Protein AF-A0A2R5G5A7-F1 (afdb_monomer_lite)

Radius of gyration: 15.88 Å; chains: 1; bounding box: 30×38×46 Å

Foldseek 3Di:
DPPVCPVDDLLVLLLVVQVVVAQDKDFLLVSLCVVPNDDDPVVSVVVSVVSVVSVVVVVVVLQWDADPPDPRITHRDPPSHDPVVPPDDPDDDDDDDPDDDD

Organism: NCBI:txid2005467

Sequence (102 aa):
MLPIFQSLSRPEAIEQVLAEHIGTIVHIDFIVKTLYGELEPDVLKVVKGRVQSSLTKGRESNKWFSVSGKPGHYTLSLTLLPKNQTKNSSTRAKGKNHKQVS

Secondary structure (DSSP, 8-state):
--HHHHTS-HHHHHHHHHHHTTTS-EEHHHHHHHHH-S--HHHHHHHHHHHHHHHHHHHHTTSSEE-TTSTTEEES-SSSS-TTSSSS--------------

Structure (mmCIF, N/CA/C/O backbone):
data_AF-A0A2R5G5A7-F1
#
_entry.id   AF-A0A2R5G5A7-F1
#
loop_
_atom_site.group_PDB
_atom_site.id
_atom_site.type_symbol
_atom_site.label_atom_id
_atom_site.label_alt_id
_atom_site.label_comp_id
_atom_site.label_asym_id
_atom_site.label_entity_id
_atom_site.label_seq_id
_atom_site.pdbx_PDB_ins_code
_atom_site.Cartn_x
_atom_site.Cartn_y
_atom_site.Cartn_z
_atom_site.occupancy
_atom_site.B_iso_or_equiv
_atom_site.auth_seq_id
_atom_site.auth_comp_id
_atom_site.auth_asym_id
_atom_site.auth_atom_id
_atom_site.pdbx_PDB_model_num
ATOM 1 N N . MET A 1 1 ? -1.066 -0.882 -14.583 1.00 84.38 1 MET A N 1
ATOM 2 C CA . MET A 1 1 ? -2.240 -1.185 -13.743 1.00 84.38 1 MET A CA 1
ATOM 3 C C . MET A 1 1 ? -3.215 -1.956 -14.605 1.00 84.38 1 MET A C 1
ATOM 5 O O . MET A 1 1 ? -3.245 -1.694 -15.807 1.00 84.38 1 MET A O 1
ATOM 9 N N . LEU A 1 2 ? -3.936 -2.911 -14.017 1.00 86.75 2 LEU A N 1
ATOM 10 C CA . LEU A 1 2 ? -4.982 -3.673 -14.695 1.00 86.75 2 LEU A CA 1
ATOM 11 C C . LEU A 1 2 ? -6.051 -2.725 -15.264 1.00 86.75 2 LEU A C 1
ATOM 13 O O . LEU A 1 2 ? -6.230 -1.636 -14.710 1.00 86.75 2 LEU A O 1
ATOM 17 N N . PRO A 1 3 ? -6.775 -3.126 -16.325 1.00 85.88 3 PRO A N 1
ATOM 18 C CA . PRO A 1 3 ? -7.760 -2.271 -16.992 1.00 85.88 3 PRO A CA 1
ATOM 19 C C . PRO A 1 3 ? -8.793 -1.677 -16.028 1.00 85.88 3 PRO A C 1
ATOM 21 O O . PRO A 1 3 ? -9.105 -0.496 -16.112 1.00 85.88 3 PRO A O 1
ATOM 24 N N . ILE A 1 4 ? -9.228 -2.462 -15.036 1.00 85.50 4 ILE A N 1
ATOM 25 C CA . ILE A 1 4 ? -10.190 -2.047 -14.003 1.00 85.50 4 ILE A CA 1
ATOM 26 C C . ILE A 1 4 ? -9.709 -0.866 -13.142 1.00 85.50 4 ILE A C 1
ATOM 28 O O . ILE A 1 4 ? -10.523 -0.127 -12.604 1.00 85.50 4 ILE A O 1
ATOM 32 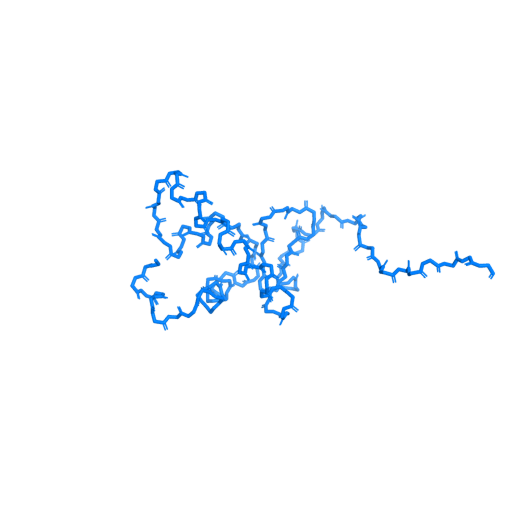N N . PHE A 1 5 ? -8.393 -0.661 -13.039 1.00 86.94 5 PHE A N 1
ATOM 33 C CA . PHE A 1 5 ? -7.779 0.423 -12.271 1.00 86.94 5 PHE A CA 1
ATOM 34 C C . PHE A 1 5 ? -7.181 1.513 -13.165 1.00 86.94 5 PHE A C 1
ATOM 36 O O . PHE A 1 5 ? -6.651 2.492 -12.647 1.00 86.94 5 PHE A O 1
ATOM 43 N N . GLN A 1 6 ? -7.214 1.367 -14.496 1.00 82.62 6 GLN A N 1
ATOM 44 C CA . GLN A 1 6 ? -6.658 2.378 -15.405 1.00 82.62 6 GLN A CA 1
ATOM 45 C C . GLN A 1 6 ? -7.448 3.688 -15.380 1.00 82.62 6 GLN A C 1
ATOM 47 O O . GLN A 1 6 ? -6.857 4.747 -15.571 1.00 82.62 6 GLN A O 1
ATOM 52 N N . SER A 1 7 ? -8.752 3.624 -15.105 1.00 88.38 7 SER A N 1
ATOM 53 C CA . SER A 1 7 ? -9.605 4.806 -14.941 1.00 88.38 7 SER A CA 1
ATOM 54 C C . SER A 1 7 ? -9.410 5.521 -13.600 1.00 88.38 7 SER A C 1
ATOM 56 O O . SER A 1 7 ? -9.920 6.623 -13.431 1.00 88.38 7 SER A O 1
ATOM 58 N N . LEU A 1 8 ? -8.689 4.913 -12.652 1.00 88.56 8 LEU A N 1
ATOM 59 C CA . LEU A 1 8 ? -8.507 5.427 -11.298 1.00 88.56 8 LEU A CA 1
ATOM 60 C C . LEU A 1 8 ? -7.092 5.954 -11.083 1.00 88.56 8 LEU A C 1
ATOM 62 O O . LEU A 1 8 ? -6.102 5.450 -11.626 1.00 88.56 8 LEU A O 1
ATOM 66 N N . SER A 1 9 ? -6.969 6.938 -10.198 1.00 88.00 9 SER A N 1
ATOM 67 C CA . SER A 1 9 ? -5.657 7.352 -9.715 1.00 88.00 9 SER A CA 1
ATOM 68 C C . SER A 1 9 ? -5.041 6.235 -8.866 1.00 88.00 9 SER A C 1
ATOM 70 O O . SER A 1 9 ? -5.736 5.550 -8.125 1.00 88.00 9 SER A O 1
ATOM 72 N N . ARG A 1 10 ? -3.709 6.088 -8.874 1.00 87.62 10 ARG A N 1
ATOM 73 C CA . ARG A 1 10 ? -2.990 5.148 -7.980 1.00 87.62 10 ARG A CA 1
ATOM 74 C C . ARG A 1 10 ? -3.506 5.127 -6.529 1.00 87.62 10 ARG A C 1
ATOM 76 O O . ARG A 1 10 ? -3.754 4.032 -6.038 1.00 87.62 10 ARG A O 1
ATOM 83 N N . PRO A 1 11 ? -3.645 6.271 -5.825 1.00 87.75 11 PRO A N 1
ATOM 84 C CA . PRO A 1 11 ? -4.178 6.265 -4.465 1.00 87.75 11 PRO A CA 1
ATOM 85 C C . PRO A 1 11 ? -5.631 5.781 -4.381 1.00 87.75 11 PRO A C 1
ATOM 87 O O . PRO A 1 11 ? -5.946 5.093 -3.421 1.00 87.75 11 PRO A O 1
ATOM 90 N N . GLU A 1 12 ? -6.481 6.074 -5.367 1.00 90.00 12 GLU A N 1
ATOM 91 C CA . GLU A 1 12 ? -7.872 5.588 -5.405 1.00 90.00 12 GLU A CA 1
ATOM 92 C C . GLU A 1 12 ? -7.929 4.081 -5.651 1.00 90.00 12 GLU A C 1
ATOM 94 O O . GLU A 1 12 ? -8.662 3.364 -4.982 1.00 90.00 12 GLU A O 1
ATOM 99 N N . ALA A 1 13 ? -7.093 3.571 -6.555 1.00 92.00 13 ALA A N 1
ATOM 100 C CA . ALA A 1 13 ? -6.999 2.140 -6.799 1.00 92.00 13 ALA A CA 1
ATOM 101 C C . ALA A 1 13 ? -6.497 1.391 -5.547 1.00 92.00 13 ALA A C 1
ATOM 103 O O . ALA A 1 13 ? -7.013 0.333 -5.200 1.00 92.00 13 ALA A O 1
ATOM 104 N N . ILE A 1 14 ? -5.521 1.958 -4.826 1.00 89.88 14 ILE A N 1
ATOM 105 C CA . ILE A 1 14 ? -5.052 1.425 -3.535 1.00 89.88 14 ILE A CA 1
ATOM 106 C C . ILE A 1 14 ? -6.174 1.452 -2.490 1.00 89.88 14 ILE A C 1
ATOM 108 O O . ILE A 1 14 ? -6.357 0.474 -1.769 1.00 89.88 14 ILE A O 1
ATOM 112 N N . GLU A 1 15 ? -6.912 2.558 -2.400 1.00 89.56 15 GLU A N 1
ATOM 113 C CA . GLU A 1 15 ? -8.051 2.713 -1.493 1.00 89.56 15 GLU A CA 1
ATOM 114 C C . GLU A 1 15 ? -9.128 1.668 -1.769 1.00 89.56 15 GLU A C 1
ATOM 116 O O . GLU A 1 15 ? -9.602 1.039 -0.830 1.00 89.56 15 GLU A O 1
ATOM 121 N N . GLN A 1 16 ? -9.443 1.409 -3.038 1.00 90.19 16 GLN A N 1
ATOM 122 C CA . GLN A 1 16 ? -10.406 0.385 -3.425 1.00 90.19 16 GLN A CA 1
ATOM 123 C C . GLN A 1 16 ? -9.954 -1.018 -3.001 1.00 90.19 16 GLN A C 1
ATOM 125 O O . GLN A 1 16 ? -10.733 -1.752 -2.396 1.00 90.19 16 GLN A O 1
ATOM 130 N N . VAL A 1 17 ? -8.682 -1.368 -3.228 1.00 90.31 17 VAL A N 1
ATOM 131 C CA . VAL A 1 17 ? -8.117 -2.653 -2.771 1.00 90.31 17 VAL A CA 1
ATOM 132 C C . VAL A 1 17 ? -8.164 -2.767 -1.243 1.00 90.31 17 VAL A C 1
ATOM 134 O O . VAL A 1 17 ? -8.494 -3.819 -0.700 1.00 90.31 17 VAL A O 1
ATOM 137 N N . LEU A 1 18 ? -7.851 -1.686 -0.525 1.00 88.31 18 LEU A N 1
ATOM 138 C CA . LEU A 1 18 ? -7.921 -1.656 0.937 1.00 88.31 18 LEU A CA 1
ATOM 139 C C . LEU A 1 18 ? -9.361 -1.720 1.463 1.00 88.31 18 LEU A C 1
ATOM 141 O O . LEU A 1 18 ? -9.581 -2.298 2.526 1.00 88.31 18 LEU A O 1
ATOM 145 N N . ALA A 1 19 ? -10.318 -1.131 0.747 1.00 88.25 19 ALA A N 1
ATOM 146 C CA . ALA A 1 19 ? -11.733 -1.135 1.097 1.00 88.25 19 ALA A CA 1
ATOM 147 C C . ALA A 1 19 ? -12.355 -2.524 0.912 1.00 88.25 19 ALA A C 1
ATOM 149 O O . ALA A 1 19 ? -13.112 -2.969 1.771 1.00 88.25 19 ALA A O 1
ATOM 150 N N . GLU A 1 20 ? -11.980 -3.244 -0.147 1.00 87.56 20 GLU A N 1
ATOM 151 C CA . GLU A 1 20 ? -12.407 -4.633 -0.369 1.00 87.56 20 GLU A CA 1
ATOM 152 C C . GLU A 1 20 ? -11.885 -5.579 0.725 1.00 87.56 20 GLU A C 1
ATOM 154 O O . GLU A 1 20 ? -12.552 -6.529 1.130 1.00 87.56 20 GLU A O 1
ATOM 159 N N . HIS A 1 21 ? -10.717 -5.254 1.279 1.00 84.12 21 HIS A N 1
ATOM 160 C CA . HIS A 1 21 ? -10.074 -5.972 2.375 1.00 84.12 21 HIS A CA 1
ATOM 161 C C . HIS A 1 21 ? -10.197 -5.252 3.729 1.00 84.12 21 HIS A C 1
ATOM 163 O O . HIS A 1 21 ? -9.346 -5.419 4.616 1.00 84.12 21 HIS A O 1
ATOM 169 N N . ILE A 1 22 ? -11.251 -4.452 3.918 1.00 81.06 22 ILE A N 1
ATOM 170 C CA . ILE A 1 22 ? -11.465 -3.701 5.157 1.00 81.06 22 ILE A CA 1
ATOM 171 C C . ILE A 1 22 ? -11.539 -4.640 6.371 1.00 81.06 22 ILE A C 1
ATOM 173 O O . ILE A 1 22 ? -12.170 -5.692 6.342 1.00 81.06 22 ILE A O 1
ATOM 177 N N . GLY A 1 23 ? -10.851 -4.275 7.456 1.00 74.38 23 GLY A N 1
ATOM 178 C CA . GLY A 1 23 ? -10.747 -5.126 8.648 1.00 74.38 23 GLY A CA 1
ATOM 179 C C . GLY A 1 23 ? -9.704 -6.243 8.541 1.00 74.38 23 GLY A C 1
ATOM 180 O O . GLY A 1 23 ? -9.562 -7.038 9.470 1.00 74.38 23 GLY A O 1
ATOM 181 N N . THR A 1 24 ? -8.914 -6.275 7.465 1.00 80.69 24 THR A N 1
ATOM 182 C CA . THR A 1 24 ? -7.726 -7.130 7.360 1.00 80.69 24 THR A CA 1
ATOM 183 C C . THR A 1 24 ? -6.453 -6.308 7.179 1.00 80.69 24 THR A C 1
ATOM 185 O O . THR A 1 24 ? -6.484 -5.105 6.894 1.00 80.69 24 THR A O 1
ATOM 188 N N . ILE A 1 25 ? -5.311 -6.954 7.407 1.00 83.44 25 ILE A N 1
ATOM 189 C CA . ILE A 1 25 ? -3.996 -6.376 7.151 1.00 83.44 25 ILE A CA 1
ATOM 190 C C . ILE A 1 25 ? -3.521 -6.897 5.799 1.00 83.44 25 ILE A C 1
ATOM 192 O O . ILE A 1 25 ? -3.318 -8.100 5.643 1.00 83.44 25 ILE A O 1
ATOM 196 N N . VAL A 1 26 ? -3.282 -5.992 4.854 1.00 86.00 26 VAL A N 1
ATOM 197 C CA . VAL A 1 26 ? -2.750 -6.338 3.532 1.00 86.00 26 VAL A CA 1
ATOM 198 C C . VAL A 1 26 ? -1.303 -5.882 3.392 1.00 86.00 26 VAL A C 1
ATOM 200 O O 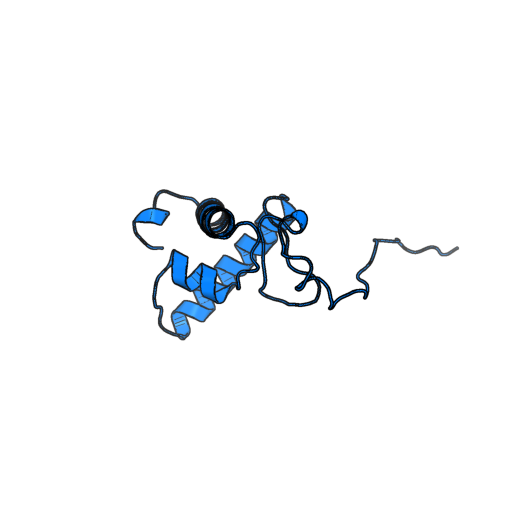. VAL A 1 26 ? -0.894 -4.844 3.921 1.00 86.00 26 VAL A O 1
ATOM 203 N N . HIS A 1 27 ? -0.509 -6.674 2.676 1.00 89.12 27 HIS A N 1
ATOM 204 C CA . HIS A 1 27 ? 0.879 -6.340 2.376 1.00 89.12 27 HIS A CA 1
ATOM 205 C C . HIS A 1 27 ? 0.984 -5.529 1.083 1.00 89.12 27 HIS A C 1
ATOM 207 O O . HIS A 1 27 ? 0.195 -5.712 0.157 1.00 89.12 27 HIS A O 1
ATOM 213 N N . ILE A 1 28 ? 2.008 -4.688 0.965 1.00 89.19 28 ILE A N 1
ATOM 214 C CA . ILE A 1 28 ? 2.283 -3.940 -0.265 1.00 89.19 28 ILE A CA 1
ATOM 215 C C . ILE A 1 28 ? 2.448 -4.855 -1.488 1.00 89.19 28 ILE A C 1
ATOM 217 O O . ILE A 1 28 ? 1.968 -4.507 -2.559 1.00 89.19 28 ILE A O 1
ATOM 221 N N . ASP A 1 29 ? 3.069 -6.031 -1.341 1.00 88.94 29 ASP A N 1
ATOM 222 C CA . ASP A 1 29 ? 3.204 -6.980 -2.459 1.00 88.94 29 ASP A CA 1
ATOM 223 C C . ASP A 1 29 ? 1.843 -7.493 -2.932 1.00 88.94 29 ASP A C 1
ATOM 225 O O . ASP A 1 29 ? 1.635 -7.652 -4.131 1.00 88.94 29 ASP A O 1
ATOM 229 N N . PHE A 1 30 ? 0.897 -7.681 -2.006 1.00 90.00 30 PHE A N 1
ATOM 230 C CA . PHE A 1 30 ? -0.473 -8.039 -2.355 1.00 90.00 30 PHE A CA 1
ATOM 231 C C . PHE A 1 30 ? -1.142 -6.900 -3.125 1.00 90.00 30 PHE A C 1
ATOM 233 O O . PHE A 1 30 ? -1.675 -7.135 -4.198 1.00 90.00 30 PHE A O 1
ATOM 240 N N . ILE A 1 31 ? -1.021 -5.653 -2.654 1.00 90.50 31 ILE A N 1
ATOM 241 C CA . ILE A 1 31 ? -1.568 -4.478 -3.353 1.00 90.50 31 ILE A CA 1
ATOM 242 C C . ILE A 1 31 ? -0.977 -4.358 -4.766 1.00 90.50 31 ILE A C 1
ATOM 244 O O . ILE A 1 31 ? -1.711 -4.137 -5.725 1.00 90.50 31 ILE A O 1
ATOM 248 N N . VAL A 1 32 ? 0.339 -4.527 -4.921 1.00 91.62 32 VAL A N 1
ATOM 249 C CA . VAL A 1 32 ? 0.999 -4.509 -6.237 1.00 91.62 32 VAL A CA 1
ATOM 250 C C . VAL A 1 32 ? 0.454 -5.628 -7.126 1.00 91.62 32 VAL A C 1
ATOM 252 O O . VAL A 1 32 ? 0.106 -5.354 -8.276 1.00 91.62 32 VAL A O 1
ATOM 255 N N . LYS A 1 33 ? 0.321 -6.849 -6.591 1.00 90.94 33 LYS A N 1
ATOM 256 C CA . LYS A 1 33 ? -0.223 -7.998 -7.323 1.00 90.94 33 LYS A CA 1
ATOM 257 C C . LYS A 1 33 ? -1.681 -7.779 -7.734 1.00 90.94 33 LYS A C 1
ATOM 259 O O . LYS A 1 33 ? -2.035 -8.073 -8.867 1.00 90.94 33 LYS A O 1
ATOM 264 N N . THR A 1 34 ? -2.511 -7.197 -6.875 1.00 91.19 34 THR A N 1
ATOM 265 C CA . THR A 1 34 ? -3.909 -6.878 -7.200 1.00 91.19 34 THR A CA 1
ATOM 266 C C . THR A 1 34 ? -4.000 -5.771 -8.247 1.00 91.19 34 THR A C 1
ATOM 268 O O . THR A 1 34 ? -4.787 -5.868 -9.178 1.00 91.19 34 THR A O 1
ATOM 271 N N . LEU A 1 35 ? -3.166 -4.732 -8.153 1.00 90.75 35 LEU A N 1
ATOM 272 C CA . LEU A 1 35 ? -3.221 -3.581 -9.060 1.00 90.75 35 LEU A CA 1
ATOM 273 C C . LEU A 1 35 ? -2.610 -3.838 -10.439 1.00 90.75 35 LEU A C 1
ATOM 275 O O . LEU A 1 35 ? -3.007 -3.194 -11.413 1.00 90.75 35 LEU A O 1
ATOM 279 N N . TYR A 1 36 ? -1.592 -4.691 -10.530 1.00 89.50 36 TYR A N 1
ATOM 280 C CA . TYR A 1 36 ? -0.811 -4.889 -11.754 1.00 89.50 36 TYR A CA 1
ATOM 281 C C . TYR A 1 36 ? -0.777 -6.342 -12.236 1.00 89.50 36 TYR A C 1
ATOM 283 O O . TYR A 1 36 ? -0.325 -6.571 -13.354 1.00 89.50 36 TYR A O 1
ATOM 291 N N . GLY A 1 37 ? -1.281 -7.292 -11.450 1.00 88.50 37 GLY A N 1
ATOM 292 C CA . GLY A 1 37 ? -1.190 -8.720 -11.736 1.00 88.50 37 GLY A CA 1
ATOM 293 C C . GLY A 1 37 ? 0.165 -9.312 -11.349 1.00 88.50 37 GLY A C 1
ATOM 294 O O . GLY A 1 37 ? 0.896 -8.779 -10.510 1.00 88.50 37 GLY A O 1
ATOM 295 N N . GLU A 1 38 ? 0.504 -10.440 -11.968 1.00 88.50 38 GLU A N 1
ATOM 296 C CA . GLU A 1 38 ? 1.842 -11.016 -11.863 1.00 88.50 38 GLU A CA 1
ATOM 297 C C . GLU A 1 38 ? 2.828 -10.223 -12.717 1.00 88.50 38 GLU A C 1
ATOM 299 O O . GLU A 1 38 ? 2.675 -10.086 -13.928 1.00 88.50 38 GLU A O 1
ATOM 304 N N . LEU A 1 39 ? 3.827 -9.660 -12.042 1.00 89.25 39 LEU A N 1
ATOM 305 C CA . LEU A 1 39 ? 4.887 -8.864 -12.638 1.00 89.25 39 LEU A CA 1
ATOM 306 C C . LEU A 1 39 ? 6.218 -9.583 -12.461 1.00 89.25 39 LEU A C 1
ATOM 308 O O . LEU A 1 39 ? 6.456 -10.215 -11.430 1.00 89.25 39 LEU A O 1
ATOM 312 N N . GLU A 1 40 ? 7.118 -9.398 -13.423 1.00 91.69 40 GLU A N 1
ATOM 313 C CA . GLU A 1 40 ? 8.508 -9.809 -13.267 1.00 91.69 40 GLU A CA 1
ATOM 314 C C . GLU A 1 40 ? 9.176 -9.111 -12.071 1.00 91.69 40 GLU A C 1
ATOM 316 O O . GLU A 1 40 ? 8.842 -7.963 -11.755 1.00 91.69 40 GLU A O 1
ATOM 321 N N . PRO A 1 41 ? 10.149 -9.764 -11.411 1.00 88.81 41 PRO A N 1
ATOM 322 C CA . PRO A 1 41 ? 10.777 -9.255 -10.190 1.00 88.81 41 PRO A CA 1
ATOM 323 C C . PRO A 1 41 ? 11.430 -7.878 -10.366 1.00 88.81 41 PRO A C 1
ATOM 325 O O . PRO A 1 41 ? 11.426 -7.069 -9.433 1.00 88.81 41 PRO A O 1
ATOM 328 N N . ASP A 1 42 ? 11.953 -7.593 -11.558 1.00 91.31 42 ASP A N 1
ATOM 329 C CA . ASP A 1 42 ? 12.574 -6.308 -11.881 1.00 91.31 42 ASP A CA 1
ATOM 330 C C . ASP A 1 42 ? 11.531 -5.176 -11.924 1.00 91.31 42 ASP A C 1
ATOM 332 O O . ASP A 1 42 ? 11.656 -4.147 -11.252 1.00 91.31 42 ASP A O 1
ATOM 336 N N . VAL A 1 43 ? 10.406 -5.426 -12.601 1.00 90.12 43 VAL A N 1
ATOM 337 C CA . VAL A 1 43 ? 9.270 -4.497 -12.684 1.00 90.12 43 VAL A CA 1
ATOM 338 C C . VAL A 1 43 ? 8.589 -4.344 -11.326 1.00 90.12 43 VAL A C 1
ATOM 340 O O . VAL A 1 43 ? 8.247 -3.228 -10.921 1.00 90.12 43 VAL A O 1
ATOM 343 N N . LEU A 1 44 ? 8.425 -5.445 -10.589 1.00 89.19 44 LEU A N 1
ATOM 344 C CA . LEU A 1 44 ? 7.819 -5.458 -9.263 1.00 89.19 44 LEU A CA 1
ATOM 345 C C . LEU A 1 44 ? 8.589 -4.55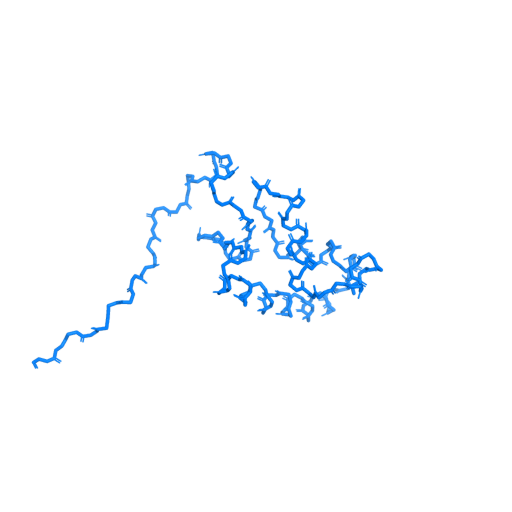6 -8.301 1.00 89.19 44 LEU A C 1
ATOM 347 O O . LEU A 1 44 ? 7.955 -3.784 -7.587 1.00 89.19 44 LEU A O 1
ATOM 351 N N . LYS A 1 45 ? 9.929 -4.564 -8.313 1.00 89.44 45 LYS A N 1
ATOM 352 C CA . LYS A 1 45 ? 10.739 -3.642 -7.493 1.00 89.44 45 LYS A CA 1
ATOM 353 C C . LYS A 1 45 ? 10.420 -2.175 -7.786 1.00 89.44 45 LYS A C 1
ATOM 355 O O . LYS A 1 45 ? 10.186 -1.399 -6.856 1.00 89.44 45 LYS A O 1
ATOM 360 N N . VAL A 1 46 ? 10.365 -1.798 -9.064 1.00 91.69 46 VAL A N 1
ATOM 361 C CA . VAL A 1 46 ? 10.079 -0.416 -9.485 1.00 91.69 46 VAL A CA 1
ATOM 362 C C . VAL A 1 46 ? 8.656 -0.008 -9.101 1.00 91.69 46 VAL A C 1
ATOM 364 O O . VAL A 1 46 ? 8.437 1.063 -8.523 1.00 91.69 46 VAL A O 1
ATOM 367 N N . VAL A 1 47 ? 7.674 -0.862 -9.392 1.00 90.94 47 VAL A N 1
ATOM 368 C CA . VAL A 1 47 ? 6.262 -0.608 -9.083 1.00 90.94 47 VAL A CA 1
ATOM 369 C C . VAL A 1 47 ? 6.036 -0.558 -7.576 1.00 90.94 47 VAL A C 1
ATOM 371 O O . VAL A 1 47 ? 5.363 0.355 -7.103 1.00 90.94 47 VAL A O 1
ATOM 374 N N . LYS A 1 48 ? 6.645 -1.463 -6.809 1.00 89.88 48 LYS A N 1
ATOM 375 C CA . LYS A 1 48 ? 6.581 -1.490 -5.344 1.00 89.88 48 LYS A CA 1
ATOM 376 C C . LYS A 1 48 ? 7.105 -0.197 -4.738 1.00 89.88 48 LYS A C 1
ATOM 378 O O . LYS A 1 48 ? 6.426 0.366 -3.888 1.00 89.88 48 LYS A O 1
ATOM 383 N N . GLY A 1 49 ? 8.229 0.336 -5.223 1.00 90.31 49 GLY A N 1
ATOM 384 C CA . GLY A 1 49 ? 8.723 1.649 -4.794 1.00 90.31 49 GLY A CA 1
ATOM 385 C C . GLY A 1 49 ? 7.700 2.767 -5.033 1.00 90.31 49 GLY A C 1
ATOM 386 O O . GLY A 1 49 ? 7.421 3.565 -4.137 1.00 90.31 49 GLY A O 1
ATOM 387 N N . ARG A 1 50 ? 7.055 2.779 -6.207 1.00 90.00 50 ARG A N 1
ATOM 388 C CA . ARG A 1 50 ? 6.011 3.765 -6.545 1.00 90.00 50 ARG A CA 1
ATOM 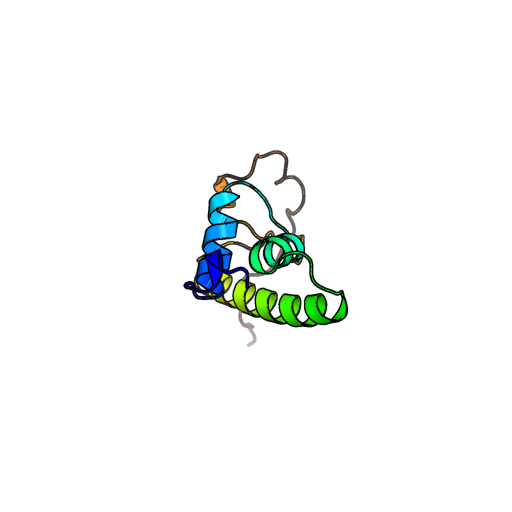389 C C . ARG A 1 50 ? 4.760 3.613 -5.678 1.00 90.00 50 ARG A C 1
ATOM 391 O O . ARG A 1 50 ? 4.248 4.609 -5.170 1.00 90.00 50 ARG A O 1
ATOM 398 N N . VAL A 1 51 ? 4.281 2.382 -5.497 1.00 91.06 51 VAL A N 1
ATOM 399 C CA . VAL A 1 51 ? 3.121 2.066 -4.651 1.00 91.06 51 VAL A CA 1
ATOM 400 C C . VAL A 1 51 ? 3.420 2.415 -3.196 1.00 91.06 51 VAL A C 1
ATOM 402 O O . VAL A 1 51 ? 2.570 3.003 -2.540 1.00 91.06 51 VAL A O 1
ATOM 405 N N . GLN A 1 52 ? 4.639 2.172 -2.711 1.00 89.62 52 GLN A N 1
ATOM 406 C CA . GLN A 1 52 ? 5.067 2.564 -1.370 1.00 89.62 52 GLN A CA 1
ATOM 407 C C . GLN A 1 52 ? 5.016 4.082 -1.188 1.00 89.62 52 GLN A C 1
ATOM 409 O O . GLN A 1 52 ? 4.471 4.555 -0.194 1.00 89.62 52 GLN A O 1
ATOM 414 N N . SER A 1 53 ? 5.522 4.864 -2.148 1.00 90.19 53 SER A N 1
ATOM 415 C CA . SER A 1 53 ? 5.405 6.327 -2.098 1.00 90.19 53 SER A CA 1
ATOM 416 C C . SER A 1 53 ? 3.944 6.788 -2.079 1.00 90.19 53 SER A C 1
ATOM 418 O O . SER A 1 53 ? 3.604 7.704 -1.331 1.00 90.19 53 SER A O 1
ATOM 420 N N . SER A 1 54 ? 3.066 6.152 -2.863 1.00 90.69 54 SER A N 1
ATOM 421 C CA . SER A 1 54 ? 1.624 6.428 -2.829 1.00 90.69 54 SER A CA 1
ATOM 422 C C . SER A 1 54 ? 0.993 6.060 -1.482 1.00 90.69 54 SER A C 1
ATOM 424 O O . SER A 1 54 ? 0.232 6.860 -0.945 1.00 90.69 54 SER A O 1
ATOM 426 N N . LEU A 1 55 ? 1.356 4.909 -0.909 1.00 88.56 55 LEU A N 1
ATOM 427 C CA . LEU A 1 55 ? 0.914 4.445 0.409 1.00 88.56 55 LEU A CA 1
ATOM 428 C C . LEU A 1 55 ? 1.334 5.400 1.527 1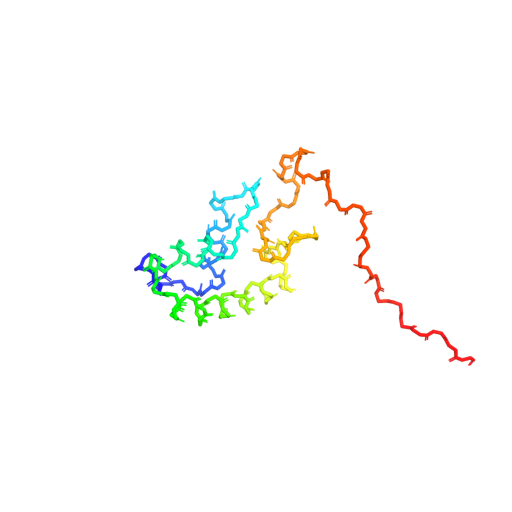.00 88.56 55 LEU A C 1
ATOM 430 O O . LEU A 1 55 ? 0.532 5.704 2.408 1.00 88.56 55 LEU A O 1
ATOM 434 N N . THR A 1 56 ? 2.562 5.912 1.484 1.00 86.69 56 THR A N 1
ATOM 435 C CA . THR A 1 56 ? 3.025 6.926 2.438 1.00 86.69 56 THR A CA 1
ATOM 436 C C . THR A 1 56 ? 2.189 8.197 2.328 1.00 86.69 56 THR A C 1
ATOM 438 O O . THR A 1 56 ? 1.663 8.652 3.339 1.00 86.69 56 THR A O 1
ATOM 441 N N . LYS A 1 57 ? 1.971 8.711 1.111 1.00 87.81 57 LYS A N 1
ATOM 442 C CA . LYS A 1 57 ? 1.173 9.929 0.901 1.00 87.81 57 LYS A CA 1
ATOM 443 C C . LYS A 1 57 ? -0.272 9.777 1.373 1.00 87.81 57 LYS A C 1
ATOM 445 O O . LYS A 1 57 ? -0.770 10.637 2.087 1.00 87.81 57 LYS A O 1
ATOM 450 N N . GLY A 1 58 ? -0.951 8.682 1.025 1.00 86.75 58 GLY A N 1
ATOM 451 C CA . GLY A 1 58 ? -2.339 8.500 1.464 1.00 86.75 58 GLY A CA 1
ATOM 452 C C . GLY A 1 58 ? -2.468 8.250 2.968 1.00 86.75 58 GLY A C 1
ATOM 453 O O . GLY A 1 58 ? -3.455 8.674 3.563 1.00 86.75 58 GLY A O 1
ATOM 454 N N . ARG A 1 59 ? -1.440 7.683 3.618 1.00 84.94 59 ARG A N 1
ATOM 455 C CA . ARG A 1 59 ? -1.359 7.648 5.086 1.00 84.94 59 ARG A CA 1
ATOM 456 C C . ARG A 1 59 ? -1.277 9.061 5.667 1.00 84.94 59 ARG A C 1
ATOM 458 O O . ARG A 1 59 ? -1.974 9.354 6.632 1.00 84.94 59 ARG A O 1
ATOM 465 N N . GLU A 1 60 ? -0.436 9.928 5.103 1.00 85.88 60 GLU A N 1
ATOM 466 C CA . GLU A 1 60 ? -0.333 11.331 5.537 1.00 85.88 60 GLU A CA 1
ATOM 467 C C . GLU A 1 60 ? -1.654 12.089 5.340 1.00 85.88 60 GLU A C 1
ATOM 469 O O . GLU A 1 60 ? -2.015 12.926 6.163 1.00 85.88 60 GLU A O 1
ATOM 474 N N . SER A 1 61 ? -2.419 11.738 4.304 1.00 84.19 61 SER A N 1
ATOM 475 C CA . SER A 1 61 ? -3.771 12.255 4.053 1.00 84.19 61 SER A CA 1
ATOM 476 C C . SER A 1 61 ? -4.884 11.570 4.866 1.00 84.19 61 SER A C 1
ATOM 478 O O . SER A 1 61 ? -6.053 11.821 4.594 1.00 84.19 61 SER A O 1
ATOM 480 N N . ASN A 1 62 ? -4.560 10.718 5.846 1.00 83.38 62 ASN A N 1
ATOM 481 C CA . ASN A 1 62 ? -5.521 9.954 6.663 1.00 83.38 62 ASN A CA 1
ATOM 482 C C . ASN A 1 62 ? -6.490 9.049 5.867 1.00 83.38 62 ASN A C 1
ATOM 484 O O . ASN A 1 62 ? -7.570 8.728 6.356 1.00 83.38 62 ASN A O 1
ATOM 488 N N . LYS A 1 63 ? -6.110 8.590 4.666 1.00 84.31 63 LYS A N 1
ATOM 489 C CA . LYS A 1 63 ? -6.917 7.633 3.884 1.00 84.31 63 LYS A CA 1
ATOM 490 C C . LYS A 1 63 ? -6.851 6.201 4.423 1.00 84.31 63 LYS A C 1
ATOM 492 O O . LYS A 1 63 ? -7.805 5.445 4.297 1.00 84.31 63 LYS A O 1
ATOM 497 N N . TRP A 1 64 ? -5.714 5.814 4.995 1.00 87.94 64 TRP A N 1
ATOM 498 C CA . TRP A 1 64 ? -5.482 4.481 5.555 1.00 87.94 64 TRP A CA 1
ATOM 499 C C . TRP A 1 64 ? -4.388 4.512 6.618 1.00 87.94 64 TRP A C 1
ATOM 501 O O . TRP A 1 64 ? -3.621 5.472 6.742 1.00 87.94 64 TRP A O 1
ATOM 511 N N . PHE A 1 65 ? -4.265 3.410 7.351 1.00 83.75 65 PHE A N 1
ATOM 512 C CA . PHE A 1 65 ? -3.331 3.263 8.454 1.00 83.75 65 PHE A CA 1
ATOM 513 C C . PHE A 1 65 ? -2.262 2.222 8.128 1.00 83.75 65 PHE A C 1
ATOM 515 O O . PHE A 1 65 ? -2.538 1.126 7.644 1.00 83.75 65 PHE A O 1
ATOM 522 N N . SER A 1 66 ? -1.006 2.556 8.415 1.00 83.38 66 SER A N 1
ATOM 523 C CA . SER A 1 66 ? 0.073 1.567 8.435 1.00 83.38 66 SER A CA 1
ATOM 524 C C . SER A 1 66 ? 0.043 0.804 9.753 1.00 83.38 66 SER A C 1
ATOM 526 O O . SER A 1 66 ? -0.098 1.423 10.812 1.00 83.38 66 SER A O 1
ATOM 528 N N . VAL A 1 67 ? 0.268 -0.503 9.707 1.00 79.31 67 VAL A N 1
ATOM 529 C CA . VAL A 1 67 ? 0.352 -1.316 10.920 1.00 79.31 67 VAL A CA 1
ATOM 530 C C . VAL A 1 67 ? 1.686 -1.059 11.619 1.00 79.31 67 VAL A C 1
ATOM 532 O O . VAL A 1 67 ? 2.762 -1.362 11.101 1.00 79.31 67 VAL A O 1
ATOM 535 N N . SER A 1 68 ? 1.616 -0.481 12.817 1.00 66.00 68 SER A N 1
ATOM 536 C CA . SER A 1 68 ? 2.781 -0.288 13.680 1.00 66.00 68 SER A CA 1
ATOM 537 C C . SER A 1 68 ? 3.430 -1.638 13.999 1.00 66.00 68 SER A C 1
ATOM 539 O O . SER A 1 68 ? 2.744 -2.594 14.340 1.00 66.00 68 SER A O 1
ATOM 541 N N . GLY A 1 69 ? 4.754 -1.729 13.858 1.00 67.19 69 GLY A N 1
ATOM 542 C CA . GLY A 1 69 ? 5.522 -2.950 14.132 1.00 67.19 69 GLY A CA 1
ATOM 543 C C . GLY A 1 69 ? 5.789 -3.848 12.920 1.00 67.19 69 GLY A C 1
ATOM 544 O O . GLY A 1 69 ? 6.677 -4.694 13.001 1.00 67.19 69 GLY A O 1
ATOM 545 N N . LYS A 1 70 ? 5.104 -3.650 11.782 1.00 70.19 70 LYS A N 1
ATOM 546 C CA . LYS A 1 70 ? 5.353 -4.419 10.550 1.00 70.19 70 LYS A CA 1
ATOM 547 C C . LYS A 1 70 ? 5.454 -3.503 9.322 1.00 70.19 70 LYS A C 1
ATOM 549 O O . LYS A 1 70 ? 4.430 -3.021 8.838 1.00 70.19 70 LYS A O 1
ATOM 554 N N . PRO A 1 71 ? 6.661 -3.253 8.781 1.00 75.44 71 PRO A N 1
ATOM 555 C CA . PRO A 1 71 ? 6.802 -2.482 7.550 1.00 75.44 71 PRO A CA 1
ATOM 556 C C . PRO A 1 71 ? 6.090 -3.186 6.386 1.00 75.44 71 PRO A C 1
ATOM 558 O O . PRO A 1 71 ? 5.976 -4.411 6.356 1.00 75.44 71 PRO A O 1
ATOM 561 N N . GLY A 1 72 ? 5.562 -2.403 5.444 1.00 80.44 72 GLY A N 1
ATOM 562 C CA . GLY A 1 72 ? 4.863 -2.927 4.267 1.00 80.44 72 GLY A CA 1
ATOM 563 C C . GLY A 1 72 ? 3.425 -3.397 4.507 1.00 80.44 72 GLY A C 1
ATOM 564 O O . GLY A 1 72 ? 2.793 -3.841 3.555 1.00 80.44 72 GLY A O 1
ATOM 565 N N . HIS A 1 73 ? 2.897 -3.291 5.730 1.00 85.12 73 HIS A N 1
ATOM 566 C CA . HIS A 1 73 ? 1.538 -3.712 6.073 1.00 85.12 73 HIS A CA 1
ATOM 567 C C . HIS A 1 73 ? 0.613 -2.510 6.275 1.00 85.12 73 HIS A C 1
ATOM 569 O O . HIS A 1 73 ? 0.920 -1.587 7.039 1.00 85.12 73 HIS A O 1
ATOM 575 N N . TYR A 1 74 ? -0.537 -2.543 5.609 1.00 86.69 74 TYR A N 1
ATOM 576 C CA . TYR A 1 74 ? -1.505 -1.453 5.582 1.00 86.69 74 TYR A CA 1
ATOM 577 C C . TYR A 1 74 ? -2.916 -1.984 5.815 1.00 86.69 74 TYR A C 1
ATOM 579 O O . TYR A 1 74 ? -3.222 -3.139 5.521 1.00 86.69 74 TYR A O 1
ATOM 587 N N . THR A 1 75 ? -3.771 -1.138 6.376 1.00 84.75 75 THR A N 1
ATOM 588 C CA . THR A 1 75 ? -5.187 -1.435 6.576 1.00 84.75 75 THR A CA 1
ATOM 589 C C . THR A 1 75 ? -6.006 -0.158 6.478 1.00 84.75 75 THR A C 1
ATOM 591 O O . THR A 1 75 ? -5.542 0.920 6.860 1.00 84.75 75 THR A O 1
ATOM 594 N N . LEU A 1 76 ? -7.235 -0.271 5.982 1.00 84.31 76 LEU A N 1
ATOM 595 C CA . LEU A 1 76 ? -8.159 0.858 5.959 1.00 84.31 76 LEU A CA 1
ATOM 596 C C . LEU A 1 76 ? -8.694 1.179 7.365 1.00 84.31 76 LEU A C 1
ATOM 598 O O . LEU A 1 76 ? -9.004 2.328 7.658 1.00 84.31 76 LEU A O 1
ATOM 602 N N . SER A 1 77 ? -8.771 0.185 8.259 1.00 77.19 77 SER A N 1
ATOM 603 C CA . SER A 1 77 ? -9.317 0.380 9.602 1.00 77.19 77 SER A CA 1
ATOM 604 C C . SER A 1 77 ? -8.649 -0.514 10.641 1.00 77.19 77 SER A C 1
ATOM 606 O O . SER A 1 77 ? -8.789 -1.735 10.622 1.00 77.19 77 SER A O 1
ATOM 608 N N . LEU A 1 78 ? -7.970 0.121 11.600 1.00 70.19 78 LEU A N 1
ATOM 609 C CA . LEU A 1 78 ? -7.389 -0.551 12.766 1.00 70.19 78 LEU A CA 1
ATOM 610 C C . LEU A 1 78 ? -8.462 -1.038 13.753 1.00 70.19 78 LEU A C 1
ATOM 612 O O . LEU A 1 78 ? -8.211 -1.972 14.509 1.00 70.19 78 LEU A O 1
ATOM 616 N N . THR A 1 79 ? -9.646 -0.417 13.758 1.00 66.75 79 THR A N 1
ATOM 617 C CA . THR A 1 79 ? -10.736 -0.740 14.696 1.00 66.75 79 THR A CA 1
ATOM 618 C C . THR A 1 79 ? -11.520 -1.980 14.281 1.00 66.75 79 THR A C 1
ATOM 620 O O . THR A 1 79 ? -12.108 -2.641 15.133 1.00 66.75 79 THR A O 1
ATOM 623 N N . LEU A 1 80 ? -11.494 -2.313 12.988 1.00 64.81 80 LEU A N 1
ATOM 624 C CA . LEU A 1 80 ? -12.127 -3.505 12.423 1.00 64.81 80 LEU A CA 1
ATOM 625 C C . LEU A 1 80 ? -11.194 -4.723 12.405 1.00 64.81 80 LEU A C 1
ATOM 627 O O . LEU A 1 80 ? -11.627 -5.809 12.030 1.00 64.81 80 LEU A O 1
ATOM 631 N N . LEU A 1 81 ? -9.930 -4.568 12.818 1.00 63.06 81 LEU A N 1
ATOM 632 C CA . LEU A 1 81 ? -9.012 -5.697 12.907 1.00 63.06 81 LEU A CA 1
ATOM 633 C C . LEU A 1 81 ? -9.471 -6.667 14.008 1.00 63.06 81 LEU A C 1
ATOM 635 O O . LEU A 1 81 ? -9.727 -6.239 15.141 1.00 63.06 81 LEU A O 1
ATOM 639 N N . PRO A 1 82 ? -9.526 -7.984 13.737 1.00 58.72 82 PRO A N 1
ATOM 640 C CA . PRO A 1 82 ? -9.827 -8.961 14.770 1.00 58.72 82 PRO A CA 1
ATOM 641 C C . PRO A 1 82 ? -8.799 -8.842 15.903 1.00 58.72 82 PRO A C 1
ATOM 643 O O . PRO A 1 82 ? -7.588 -8.893 15.677 1.00 58.72 82 PRO A O 1
ATOM 646 N N . LYS A 1 83 ? -9.293 -8.716 17.144 1.00 54.03 83 LYS A N 1
ATOM 647 C CA . LYS A 1 83 ? -8.524 -8.485 18.390 1.00 54.03 83 LYS A CA 1
ATOM 648 C C . LYS A 1 83 ? -7.395 -9.501 18.661 1.00 54.03 83 LYS A C 1
ATOM 650 O O . LYS A 1 83 ? -6.626 -9.328 19.601 1.00 54.03 83 LYS A O 1
ATOM 655 N N . ASN A 1 84 ? -7.289 -10.559 17.858 1.00 51.75 84 ASN A N 1
ATOM 656 C CA . ASN A 1 84 ? -6.224 -11.555 17.929 1.00 51.75 84 ASN A CA 1
ATOM 657 C C . ASN A 1 84 ? -4.935 -11.129 17.187 1.00 51.75 84 ASN A C 1
ATOM 659 O O . ASN A 1 84 ? -3.879 -11.708 17.413 1.00 51.75 84 ASN A O 1
ATOM 663 N N . GLN A 1 85 ? -4.982 -10.099 16.331 1.00 53.53 85 GLN A N 1
ATOM 664 C CA . GLN A 1 85 ? -3.800 -9.592 15.609 1.00 53.53 85 GLN A CA 1
ATOM 665 C C . GLN A 1 85 ? -3.161 -8.344 16.244 1.00 53.53 85 GLN A C 1
ATOM 667 O O . GLN A 1 85 ? -2.064 -7.950 15.856 1.00 53.53 85 GLN A O 1
ATOM 672 N N . THR A 1 86 ? -3.799 -7.749 17.256 1.00 49.28 86 THR A N 1
ATOM 673 C CA . THR A 1 86 ? -3.274 -6.603 18.023 1.00 49.28 86 THR A CA 1
ATOM 674 C C . THR A 1 86 ? -2.352 -7.002 19.180 1.00 49.28 86 THR A C 1
ATOM 676 O O . THR A 1 86 ? -1.750 -6.133 19.810 1.00 49.28 86 THR A O 1
ATOM 679 N N . LYS A 1 87 ? -2.155 -8.302 19.443 1.00 42.91 87 LYS A N 1
ATOM 680 C CA . LYS A 1 87 ? -1.222 -8.790 20.472 1.00 42.91 87 LYS A CA 1
ATOM 681 C C . LYS A 1 87 ? 0.235 -8.866 19.993 1.00 42.91 87 LYS A C 1
ATOM 683 O O . LYS A 1 87 ? 0.875 -9.879 20.225 1.00 42.91 87 LYS A O 1
ATOM 688 N N . ASN A 1 88 ? 0.768 -7.836 19.323 1.00 44.25 88 ASN A N 1
ATOM 689 C CA . ASN A 1 88 ? 2.228 -7.654 19.231 1.00 44.25 88 ASN A CA 1
ATOM 690 C C . ASN A 1 88 ? 2.663 -6.263 18.715 1.00 44.25 88 ASN A C 1
ATOM 692 O O . ASN A 1 88 ? 3.248 -6.179 17.644 1.00 44.25 88 ASN A O 1
ATOM 696 N N . SER A 1 89 ? 2.412 -5.173 19.453 1.00 47.06 89 SER A N 1
ATOM 697 C CA . SER A 1 89 ? 3.320 -3.999 19.475 1.00 47.06 89 SER A CA 1
ATOM 698 C C . SER A 1 89 ? 2.840 -2.915 20.448 1.00 47.06 89 SER A C 1
ATOM 700 O O . SER A 1 89 ? 2.506 -1.795 20.056 1.00 47.06 89 SER A O 1
ATOM 702 N N . SER A 1 90 ? 2.862 -3.211 21.744 1.00 49.31 90 SER A N 1
ATOM 703 C CA . SER A 1 90 ? 2.946 -2.163 22.765 1.00 49.31 90 SER A CA 1
ATOM 704 C C . SER A 1 90 ? 4.400 -1.705 22.902 1.00 49.31 90 SER A C 1
ATOM 706 O O . SER A 1 90 ? 4.995 -1.895 23.950 1.00 49.31 90 SER A O 1
ATOM 708 N N . THR A 1 91 ? 4.995 -1.123 21.856 1.00 45.16 91 THR A N 1
ATOM 709 C CA . THR A 1 91 ? 6.277 -0.401 21.962 1.00 45.16 91 THR A CA 1
ATOM 710 C C . THR A 1 91 ? 6.419 0.669 20.866 1.00 45.16 91 THR A C 1
ATOM 712 O O . THR A 1 91 ? 6.948 0.442 19.787 1.00 45.16 91 THR A O 1
ATOM 715 N N . ARG A 1 92 ? 5.982 1.887 21.213 1.00 43.28 92 ARG A N 1
ATOM 716 C CA . ARG A 1 92 ? 6.752 3.142 21.073 1.00 43.28 92 ARG A CA 1
ATOM 717 C C . ARG A 1 92 ? 7.202 3.587 19.663 1.00 43.28 92 ARG A C 1
ATOM 719 O O . ARG A 1 92 ? 8.261 3.199 19.193 1.00 43.28 92 ARG A O 1
ATOM 726 N N . ALA A 1 93 ? 6.527 4.605 19.117 1.00 43.47 93 ALA A N 1
ATOM 727 C CA . ALA A 1 93 ? 7.175 5.721 18.405 1.00 43.47 93 ALA A CA 1
ATOM 728 C C . ALA A 1 93 ? 6.224 6.940 18.380 1.00 43.47 93 ALA A C 1
ATOM 730 O O . ALA A 1 93 ? 5.261 6.967 17.628 1.00 43.47 93 ALA A O 1
ATOM 731 N N . LYS A 1 94 ? 6.292 7.835 19.370 1.00 43.34 94 LYS A N 1
ATOM 732 C CA . LYS A 1 94 ? 7.205 8.993 19.484 1.00 43.34 94 LYS A CA 1
ATOM 733 C C . LYS A 1 94 ? 6.467 10.267 19.070 1.00 43.34 94 LYS A C 1
ATOM 735 O O . LYS A 1 94 ? 6.495 10.690 17.920 1.00 43.34 94 LYS A O 1
ATOM 740 N N . GLY A 1 95 ? 5.812 10.861 20.069 1.00 36.16 95 GLY A N 1
ATOM 741 C CA . GLY A 1 95 ? 5.437 12.263 20.039 1.00 3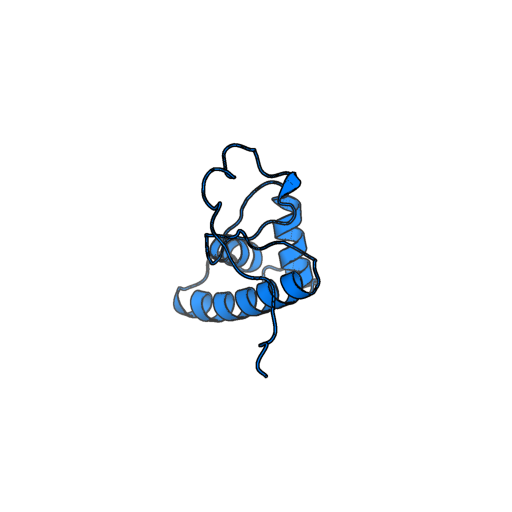6.16 95 GLY A CA 1
ATOM 742 C C . GLY A 1 95 ? 6.659 13.111 19.697 1.00 36.16 95 GLY A C 1
ATOM 743 O O . GLY A 1 95 ? 7.765 12.879 20.194 1.00 36.16 95 GLY A O 1
ATOM 744 N N . LYS A 1 96 ? 6.448 14.073 18.804 1.00 41.19 96 LYS A N 1
ATOM 745 C CA . LYS A 1 96 ? 7.349 15.200 18.609 1.00 41.19 96 LYS A CA 1
ATOM 746 C C . LYS A 1 96 ? 7.363 15.983 19.924 1.00 41.19 96 LYS A C 1
ATOM 748 O O . LYS A 1 96 ? 6.438 16.743 20.168 1.00 41.19 96 LYS A O 1
ATOM 753 N N . ASN A 1 97 ? 8.381 15.789 20.762 1.00 37.50 97 ASN A N 1
ATOM 754 C CA . ASN A 1 97 ? 8.748 16.811 21.735 1.00 37.50 97 ASN A CA 1
ATOM 755 C C . ASN A 1 97 ? 10.033 17.469 21.247 1.00 37.50 97 ASN A C 1
ATOM 757 O O . ASN A 1 97 ? 11.103 16.857 21.198 1.00 37.50 97 ASN A O 1
ATOM 761 N N . HIS A 1 98 ? 9.862 18.698 20.783 1.00 44.91 98 HIS A N 1
ATOM 762 C CA . HIS A 1 98 ? 10.918 19.592 20.364 1.00 44.91 98 HIS A CA 1
ATOM 763 C C . HIS A 1 98 ? 11.631 20.085 21.633 1.00 44.91 98 HIS A C 1
ATOM 765 O O . HIS A 1 98 ? 11.045 20.783 22.449 1.00 44.91 98 HIS A O 1
ATOM 771 N N . LYS A 1 99 ? 12.854 19.584 21.819 1.00 39.34 99 LYS A N 1
ATOM 772 C CA . LYS A 1 99 ? 14.002 20.129 22.562 1.00 39.34 99 LYS A CA 1
ATOM 773 C C . LYS A 1 99 ? 13.717 21.282 23.554 1.00 39.34 99 LYS A C 1
ATOM 775 O O . LYS A 1 99 ? 13.519 22.421 23.151 1.00 39.34 99 LYS A O 1
ATOM 780 N N . GLN A 1 100 ? 13.825 20.974 24.848 1.00 40.59 100 GLN A N 1
ATOM 781 C CA . GLN A 1 100 ? 14.103 21.928 25.928 1.00 40.59 100 GLN A CA 1
ATOM 782 C C . GLN A 1 100 ? 15.628 22.011 26.120 1.00 40.59 100 GLN A C 1
ATOM 784 O O . GLN A 1 100 ? 16.256 20.957 26.179 1.00 40.59 100 GLN A O 1
ATOM 789 N N . VAL A 1 101 ? 16.185 23.228 26.159 1.00 50.53 101 VAL A N 1
ATOM 790 C CA . VAL A 1 101 ? 17.402 23.731 26.856 1.00 50.53 101 VAL A CA 1
ATOM 791 C C . VAL A 1 101 ? 17.588 25.183 26.367 1.00 50.53 101 VAL A C 1
ATOM 793 O O . VAL A 1 101 ? 17.485 25.401 25.162 1.00 50.53 101 VAL A O 1
ATOM 796 N N . SER A 1 102 ? 17.798 26.232 27.156 1.00 44.50 102 SER A N 1
ATOM 797 C CA . SER A 1 102 ? 17.961 26.450 28.599 1.00 44.50 102 SER A CA 1
ATOM 798 C C . SER A 1 102 ? 17.447 27.853 28.927 1.00 44.50 102 SER A C 1
ATOM 800 O O . SER A 1 102 ? 17.357 28.665 27.977 1.00 44.50 102 SER A O 1
#

pLDDT: mean 77.26, std 17.34, range [36.16, 92.0]